Protein AF-A0A2D5GQH5-F1 (afdb_monomer_lite)

Secondary structure (DSSP, 8-state):
--PPPS--HHHHHHHHHHHHHTT--HHHHHHHHHHHTT-------S-----HHHHHHHHHHHHHHHHHTT--

Structure (mmCIF, N/CA/C/O backbone):
data_AF-A0A2D5GQH5-F1
#
_entry.id   AF-A0A2D5GQH5-F1
#
loop_
_atom_site.group_PDB
_atom_site.id
_atom_site.type_symbol
_atom_site.label_atom_id
_atom_site.label_alt_id
_atom_site.label_comp_id
_atom_site.label_asym_id
_atom_site.label_entity_id
_atom_site.label_seq_id
_atom_site.pdbx_PDB_ins_code
_atom_site.Cartn_x
_atom_site.Cartn_y
_atom_site.Cartn_z
_atom_site.occupancy
_atom_site.B_iso_or_equiv
_atom_site.auth_seq_id
_atom_site.auth_comp_id
_atom_site.auth_asym_id
_atom_site.auth_atom_id
_atom_site.pdbx_PDB_model_num
ATOM 1 N N . MET A 1 1 ? -3.766 15.579 4.315 1.00 69.50 1 MET A N 1
ATOM 2 C CA . MET A 1 1 ? -2.421 15.291 4.852 1.00 69.50 1 MET A CA 1
ATOM 3 C C . MET A 1 1 ? -1.335 15.568 3.800 1.00 69.50 1 MET A C 1
ATOM 5 O O . MET A 1 1 ? -1.494 15.088 2.681 1.00 69.50 1 MET A O 1
ATOM 9 N N . PRO A 1 2 ? -0.241 16.306 4.105 1.00 86.12 2 PRO A N 1
ATOM 10 C CA . PRO A 1 2 ? 0.918 16.370 3.213 1.00 86.12 2 PRO A CA 1
ATOM 11 C C . PRO A 1 2 ? 1.731 15.069 3.324 1.00 86.12 2 PRO A C 1
ATOM 13 O O . PRO A 1 2 ? 2.258 14.748 4.395 1.00 86.12 2 PRO A O 1
ATOM 16 N N . LEU A 1 3 ? 1.793 14.308 2.231 1.00 89.81 3 LEU A N 1
ATOM 17 C CA . LEU A 1 3 ? 2.639 13.119 2.086 1.00 89.81 3 LEU A CA 1
ATOM 18 C C . LEU A 1 3 ? 4.011 13.518 1.540 1.00 89.81 3 LEU A C 1
ATOM 20 O O . LEU A 1 3 ? 4.107 14.425 0.709 1.00 89.81 3 LEU A O 1
ATOM 24 N N . LYS A 1 4 ? 5.061 12.821 1.980 1.00 89.19 4 LYS A N 1
ATOM 25 C CA . LYS A 1 4 ? 6.424 13.037 1.484 1.00 89.19 4 LYS A CA 1
ATOM 26 C C . LYS A 1 4 ? 6.524 12.602 0.020 1.00 89.19 4 LYS A C 1
ATOM 28 O O . LYS A 1 4 ? 5.931 11.594 -0.369 1.00 89.19 4 LYS A O 1
ATOM 33 N N . GLN A 1 5 ? 7.254 13.379 -0.777 1.00 86.69 5 GLN A N 1
ATOM 34 C CA . GLN A 1 5 ? 7.554 13.068 -2.175 1.00 86.69 5 GLN A CA 1
ATOM 35 C C . GLN A 1 5 ? 8.837 12.246 -2.279 1.00 86.69 5 GLN A C 1
ATOM 37 O O . GLN A 1 5 ? 9.750 12.416 -1.475 1.00 86.69 5 GLN A O 1
ATOM 42 N N . GLY A 1 6 ? 8.906 11.389 -3.295 1.00 86.31 6 GLY A N 1
ATOM 43 C CA . GLY A 1 6 ? 10.055 10.527 -3.551 1.00 86.31 6 GLY A CA 1
ATOM 44 C C . GLY A 1 6 ? 9.686 9.048 -3.538 1.00 86.31 6 GLY A C 1
ATOM 45 O O . GLY A 1 6 ? 8.701 8.633 -2.929 1.00 86.31 6 GLY A O 1
ATOM 46 N N . SER A 1 7 ? 10.492 8.257 -4.239 1.00 86.50 7 SER A N 1
ATOM 47 C CA . SER A 1 7 ? 10.283 6.820 -4.425 1.00 86.50 7 SER A CA 1
ATOM 48 C C . SER A 1 7 ? 11.155 5.950 -3.519 1.00 86.50 7 SER A C 1
ATOM 50 O O . SER A 1 7 ? 11.180 4.732 -3.688 1.00 86.50 7 SER A O 1
ATOM 52 N N . SER A 1 8 ? 11.901 6.550 -2.583 1.00 92.00 8 SER A N 1
ATOM 53 C CA . SER A 1 8 ? 12.733 5.786 -1.652 1.00 92.00 8 SER A CA 1
ATOM 54 C C . SER A 1 8 ? 11.863 4.966 -0.701 1.00 92.00 8 SER A C 1
ATOM 56 O O . SER A 1 8 ? 10.776 5.390 -0.297 1.00 92.00 8 SER A O 1
ATOM 58 N N . GLN A 1 9 ? 12.354 3.793 -0.307 1.00 91.31 9 GLN A N 1
ATOM 59 C CA . GLN A 1 9 ? 11.635 2.897 0.600 1.00 91.31 9 GLN A CA 1
ATOM 60 C C . GLN A 1 9 ? 11.296 3.574 1.939 1.00 91.31 9 GLN A C 1
ATOM 62 O O . GLN A 1 9 ? 10.209 3.369 2.471 1.00 91.31 9 GLN A O 1
ATOM 67 N N . GLU A 1 10 ? 12.186 4.432 2.439 1.00 93.38 10 GLU A N 1
ATOM 68 C CA . GLU A 1 10 ? 11.985 5.245 3.645 1.00 93.38 10 GLU A CA 1
ATOM 69 C C . GLU A 1 10 ? 10.839 6.255 3.495 1.00 93.38 10 GLU A C 1
ATOM 71 O O . GLU A 1 10 ? 10.062 6.488 4.421 1.00 93.38 10 GLU A O 1
ATOM 76 N N . THR A 1 11 ? 10.699 6.851 2.308 1.00 93.19 11 THR A N 1
ATOM 77 C CA . THR A 1 11 ? 9.600 7.775 2.003 1.00 93.19 11 THR A CA 1
ATOM 78 C C . THR A 1 11 ? 8.270 7.030 1.987 1.00 93.19 11 THR A C 1
ATOM 80 O O . THR A 1 11 ? 7.290 7.486 2.580 1.00 93.19 11 THR A O 1
ATOM 83 N N . VAL A 1 12 ? 8.247 5.849 1.363 1.00 93.12 12 VAL A N 1
ATOM 84 C CA . VAL A 1 12 ? 7.064 4.985 1.297 1.00 93.12 12 VAL A CA 1
ATOM 85 C C . VAL A 1 12 ? 6.661 4.512 2.694 1.00 93.12 12 VAL A C 1
ATOM 87 O O . VAL A 1 12 ? 5.496 4.652 3.061 1.00 93.12 12 VAL A O 1
ATOM 90 N N . SER A 1 13 ? 7.603 4.021 3.505 1.00 94.06 13 SER A N 1
ATOM 91 C CA . SER A 1 13 ? 7.313 3.557 4.868 1.00 94.06 13 SER A CA 1
ATOM 92 C C . SER A 1 13 ? 6.828 4.695 5.767 1.00 94.06 13 SER A C 1
ATOM 94 O O . SER A 1 13 ? 5.825 4.539 6.461 1.00 94.06 13 SER A O 1
ATOM 96 N N . SER A 1 14 ? 7.454 5.875 5.685 1.00 95.25 14 SER A N 1
ATOM 97 C CA . SER A 1 14 ? 7.022 7.063 6.425 1.00 95.25 14 SER A CA 1
ATOM 98 C C . SER A 1 14 ? 5.599 7.489 6.051 1.00 95.25 14 SER A C 1
ATOM 100 O O . SER A 1 14 ? 4.845 7.901 6.932 1.00 95.25 14 SER A O 1
ATOM 102 N N . ASN A 1 15 ? 5.219 7.386 4.775 1.00 95.19 15 ASN A N 1
ATOM 103 C CA . ASN A 1 15 ? 3.866 7.690 4.311 1.00 95.19 15 ASN A CA 1
ATOM 104 C C . ASN A 1 15 ? 2.844 6.638 4.783 1.00 95.19 15 ASN A C 1
ATOM 106 O O . ASN A 1 15 ? 1.759 7.017 5.221 1.00 95.19 15 ASN A O 1
ATOM 110 N N . ILE A 1 16 ? 3.191 5.343 4.762 1.00 94.69 16 ILE A N 1
ATOM 111 C CA . ILE A 1 16 ? 2.325 4.258 5.263 1.00 94.69 16 ILE A CA 1
ATOM 112 C C . ILE A 1 16 ? 2.032 4.444 6.752 1.00 94.69 16 ILE A C 1
ATOM 114 O O . ILE A 1 16 ? 0.866 4.431 7.136 1.00 94.69 16 ILE A O 1
ATOM 118 N N . SER A 1 17 ? 3.058 4.667 7.580 1.00 95.62 17 SER A N 1
ATOM 119 C CA . SER A 1 17 ? 2.874 4.857 9.026 1.00 95.62 17 SER A CA 1
ATOM 120 C C . SER A 1 17 ? 1.970 6.044 9.324 1.00 95.62 17 SER A C 1
ATOM 122 O O . SER A 1 17 ? 1.086 5.958 10.169 1.00 95.62 17 SER A O 1
ATOM 124 N N . LYS A 1 18 ? 2.142 7.139 8.578 1.00 95.56 18 LYS A N 1
ATOM 125 C CA . LYS A 1 18 ? 1.328 8.339 8.749 1.00 95.56 18 LYS A CA 1
ATOM 126 C C . LYS A 1 18 ? -0.145 8.080 8.401 1.00 95.56 18 LYS A C 1
ATOM 128 O O . LYS A 1 18 ? -1.023 8.521 9.131 1.00 95.56 18 LYS A O 1
ATOM 133 N N . LEU A 1 19 ? -0.418 7.337 7.324 1.00 95.19 19 LEU A N 1
ATOM 134 C CA . LEU A 1 19 ? -1.778 6.950 6.925 1.00 95.19 19 LEU A CA 1
ATOM 135 C C . LEU A 1 19 ? -2.399 5.958 7.919 1.00 95.19 19 LEU A C 1
ATOM 137 O O . LEU A 1 19 ? -3.576 6.070 8.246 1.00 95.19 19 LEU A O 1
ATOM 141 N N . ALA A 1 20 ? -1.614 5.023 8.452 1.00 94.75 20 ALA A N 1
ATOM 142 C CA . ALA A 1 20 ? -2.082 4.105 9.486 1.00 94.75 20 ALA A CA 1
ATOM 143 C C . ALA A 1 20 ? -2.485 4.852 10.770 1.00 94.75 20 ALA A C 1
ATOM 145 O O . ALA A 1 20 ? -3.536 4.564 11.337 1.00 94.75 20 ALA A O 1
ATOM 146 N N . SER A 1 21 ? -1.706 5.855 11.194 1.00 94.38 21 SER A N 1
ATOM 147 C CA . SER A 1 21 ? -2.056 6.716 12.336 1.00 94.38 21 SER A CA 1
ATOM 148 C C . SER A 1 21 ? -3.326 7.538 12.108 1.00 94.38 21 SER A C 1
ATOM 150 O O . SER A 1 21 ? -4.040 7.831 13.060 1.00 94.38 21 SER A O 1
ATOM 152 N N . GLU A 1 22 ? -3.629 7.888 10.858 1.00 93.94 22 GLU A N 1
ATOM 153 C CA . GLU A 1 22 ? -4.883 8.552 10.478 1.00 93.94 22 GLU A CA 1
ATOM 154 C C . GLU A 1 22 ? -6.076 7.583 10.372 1.00 93.94 22 GLU A C 1
ATOM 156 O O . GLU A 1 22 ? -7.193 8.015 10.097 1.00 93.94 22 GLU A O 1
ATOM 161 N N . GLY A 1 23 ? -5.865 6.283 10.602 1.00 95.69 23 GLY A N 1
ATOM 162 C CA . GLY A 1 23 ? -6.921 5.269 10.608 1.00 95.69 23 GLY A CA 1
ATOM 163 C C . GLY A 1 23 ? -7.187 4.613 9.252 1.00 95.69 23 GLY A C 1
ATOM 164 O O . GLY A 1 23 ? -8.180 3.899 9.107 1.00 95.69 23 GLY A O 1
ATOM 165 N N . TYR A 1 24 ? -6.321 4.809 8.253 1.00 95.25 24 TYR A N 1
ATOM 166 C CA . TYR A 1 24 ? -6.474 4.122 6.972 1.00 95.25 24 TYR A CA 1
ATOM 167 C C . TYR A 1 24 ? -6.147 2.625 7.104 1.00 95.25 24 TYR A C 1
ATOM 169 O O . TYR A 1 24 ? -5.114 2.262 7.675 1.00 95.25 24 TYR A O 1
ATOM 177 N N . PRO A 1 25 ? -6.951 1.731 6.499 1.00 96.38 25 PRO A N 1
ATOM 178 C CA . PRO A 1 25 ? -6.618 0.316 6.393 1.00 96.38 25 PRO A CA 1
ATOM 179 C C . PRO A 1 25 ? -5.273 0.100 5.689 1.00 96.38 25 PRO A C 1
ATOM 181 O O . PRO A 1 25 ? -4.991 0.731 4.670 1.00 96.38 25 PRO A O 1
ATOM 184 N N . GLN A 1 26 ? -4.478 -0.866 6.159 1.00 93.75 26 GLN A N 1
ATOM 185 C CA . GLN A 1 26 ? -3.115 -1.127 5.670 1.00 93.75 26 GLN A CA 1
ATOM 18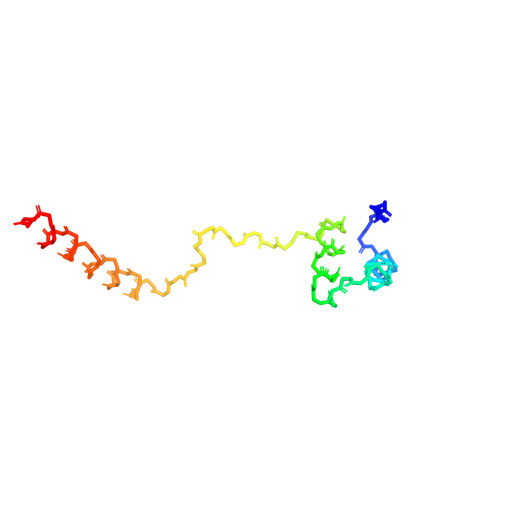6 C C . GLN A 1 26 ? -3.009 -1.211 4.137 1.00 93.75 26 GLN A C 1
ATOM 188 O O . GLN A 1 26 ? -2.114 -0.625 3.535 1.00 93.75 26 GLN A O 1
ATOM 193 N N . LYS A 1 27 ? -3.943 -1.912 3.481 1.00 94.56 27 LYS A N 1
ATOM 194 C CA . LYS A 1 27 ? -3.947 -2.055 2.013 1.00 94.56 27 LYS A CA 1
ATOM 195 C C . LYS A 1 27 ? -4.155 -0.717 1.302 1.00 94.56 27 LYS A C 1
ATOM 197 O O . LYS A 1 27 ? -3.515 -0.457 0.288 1.00 94.56 27 LYS A O 1
ATOM 202 N N . GLN A 1 28 ? -5.032 0.125 1.843 1.00 94.75 28 GLN A N 1
ATOM 203 C CA . GLN A 1 28 ? -5.305 1.451 1.304 1.00 94.75 28 GLN A CA 1
ATOM 204 C C . GLN A 1 28 ? -4.123 2.391 1.553 1.00 94.75 28 GLN A C 1
ATOM 206 O O . GLN A 1 28 ? -3.712 3.102 0.640 1.00 94.75 28 GLN A O 1
ATOM 211 N N . ALA A 1 29 ? -3.522 2.329 2.745 1.00 95.00 29 ALA A N 1
ATOM 212 C CA . ALA A 1 29 ? -2.325 3.091 3.081 1.00 95.00 29 ALA A CA 1
ATOM 213 C C . ALA A 1 29 ? -1.158 2.775 2.129 1.00 95.00 29 ALA A C 1
ATOM 215 O O . ALA A 1 29 ? -0.532 3.685 1.588 1.00 95.00 29 ALA A O 1
ATOM 216 N N . VAL A 1 30 ? -0.913 1.487 1.857 1.00 92.38 30 VAL A N 1
ATOM 217 C CA . VAL A 1 30 ? 0.107 1.036 0.897 1.00 92.38 30 VAL A CA 1
ATOM 218 C C . VAL A 1 30 ? -0.203 1.528 -0.518 1.00 92.38 30 VAL A C 1
ATOM 220 O O . VAL A 1 30 ? 0.692 2.038 -1.188 1.00 92.38 30 VAL A O 1
ATOM 223 N N . ALA A 1 31 ? -1.458 1.432 -0.966 1.00 91.75 31 ALA A N 1
ATOM 224 C CA . ALA A 1 31 ? -1.856 1.893 -2.296 1.00 91.75 31 ALA A CA 1
ATOM 225 C C . ALA A 1 31 ? -1.605 3.399 -2.488 1.00 91.75 31 ALA A C 1
ATOM 227 O O . ALA A 1 31 ? -0.977 3.795 -3.467 1.00 91.75 31 ALA A O 1
ATOM 228 N N . ILE A 1 32 ? -2.030 4.225 -1.528 1.00 91.94 32 ILE A N 1
ATOM 229 C CA . ILE A 1 32 ? -1.844 5.683 -1.570 1.00 91.94 32 ILE A CA 1
ATOM 230 C C . ILE A 1 32 ? -0.354 6.044 -1.501 1.00 91.94 32 ILE A C 1
A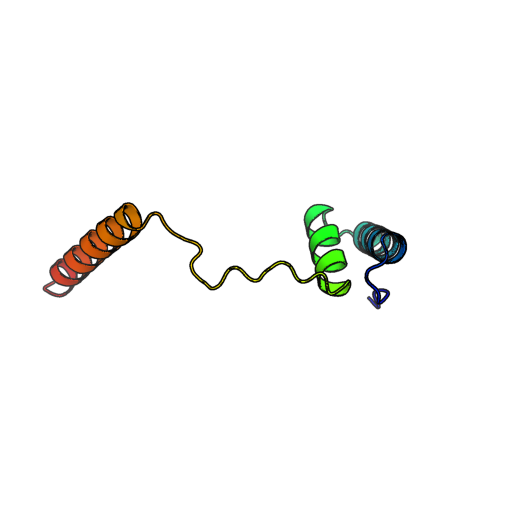TOM 232 O O . ILE A 1 32 ? 0.106 6.916 -2.236 1.00 91.94 32 ILE A O 1
ATOM 236 N N . ALA A 1 33 ? 0.422 5.375 -0.641 1.00 92.69 33 ALA A N 1
ATOM 237 C CA . ALA A 1 33 ? 1.853 5.638 -0.507 1.00 92.69 33 ALA A CA 1
ATOM 238 C C . ALA A 1 33 ? 2.631 5.311 -1.793 1.00 92.69 33 ALA A C 1
ATOM 240 O O . ALA A 1 33 ? 3.505 6.084 -2.185 1.00 92.69 33 ALA A O 1
ATOM 241 N N . LEU A 1 34 ? 2.300 4.203 -2.464 1.00 89.75 34 LEU A N 1
ATOM 242 C CA . LEU A 1 34 ? 2.918 3.803 -3.733 1.00 89.75 34 LEU A CA 1
ATOM 243 C C . LEU A 1 34 ? 2.507 4.707 -4.902 1.00 89.75 34 LEU A C 1
ATOM 245 O O . LEU A 1 34 ? 3.358 5.064 -5.718 1.00 89.75 34 LEU A O 1
ATOM 249 N N . ASP A 1 35 ? 1.235 5.107 -4.965 1.00 88.50 35 ASP A N 1
ATOM 250 C CA . ASP A 1 35 ? 0.741 6.079 -5.947 1.00 88.50 35 ASP A CA 1
ATOM 251 C C . ASP A 1 35 ? 1.475 7.419 -5.794 1.00 88.50 35 ASP A C 1
ATOM 253 O O . ASP A 1 35 ? 2.019 7.970 -6.755 1.00 88.50 35 ASP A O 1
ATOM 257 N N . LYS A 1 36 ? 1.626 7.884 -4.546 1.00 88.69 36 LYS A N 1
ATOM 258 C CA . LYS A 1 36 ? 2.340 9.126 -4.241 1.00 88.69 36 LYS A CA 1
ATOM 259 C C . LYS A 1 36 ? 3.836 9.061 -4.544 1.00 88.69 36 LYS A C 1
ATOM 261 O O . LYS A 1 36 ? 4.419 10.075 -4.927 1.00 88.69 36 LYS A O 1
ATOM 266 N N . ALA A 1 37 ? 4.445 7.888 -4.393 1.00 87.25 37 ALA A N 1
ATOM 267 C CA . ALA A 1 37 ? 5.844 7.635 -4.720 1.00 87.25 37 ALA A CA 1
ATOM 268 C C . ALA A 1 37 ? 6.136 7.680 -6.233 1.00 87.25 37 ALA A C 1
ATOM 270 O O . ALA A 1 37 ? 7.296 7.590 -6.633 1.00 87.25 37 ALA A O 1
ATOM 271 N N . GLY A 1 38 ? 5.112 7.816 -7.087 1.00 75.25 38 GLY A N 1
ATOM 272 C CA . GLY A 1 38 ? 5.282 7.870 -8.540 1.00 75.25 38 GLY A CA 1
ATOM 273 C C . GLY A 1 38 ? 5.713 6.530 -9.137 1.00 75.25 38 GLY A C 1
ATOM 274 O O . GLY A 1 38 ? 6.220 6.487 -10.262 1.00 75.25 38 GLY A O 1
ATOM 275 N N . GLY A 1 39 ? 5.524 5.435 -8.390 1.00 66.19 39 GLY A N 1
ATOM 276 C CA . GLY A 1 39 ? 5.757 4.088 -8.879 1.00 66.19 39 GLY A CA 1
ATOM 277 C C . GLY A 1 39 ? 4.840 3.847 -10.066 1.00 66.19 39 GLY A C 1
ATOM 278 O O . GLY A 1 39 ? 3.631 3.700 -9.899 1.00 66.19 39 GLY A O 1
ATOM 279 N N . LYS A 1 40 ? 5.405 3.834 -11.277 1.00 59.94 40 LYS A N 1
ATOM 280 C CA . LYS A 1 40 ? 4.680 3.487 -12.498 1.00 59.94 40 LYS A CA 1
ATOM 281 C C . LYS A 1 40 ? 4.292 2.011 -12.400 1.00 59.94 40 LYS A C 1
ATOM 283 O O . LYS A 1 40 ? 4.965 1.146 -12.957 1.00 59.94 40 LYS A O 1
ATOM 288 N N . THR A 1 41 ? 3.216 1.692 -11.684 1.00 58.03 41 THR A N 1
ATOM 289 C CA . THR A 1 41 ? 2.485 0.464 -11.973 1.00 58.03 41 THR A CA 1
ATOM 290 C C . THR A 1 41 ? 2.172 0.560 -13.457 1.00 58.03 41 THR A C 1
ATOM 292 O O . THR A 1 41 ? 1.616 1.565 -13.909 1.00 58.03 41 THR A O 1
ATOM 295 N N . LYS A 1 42 ? 2.669 -0.394 -14.259 1.00 59.97 42 LYS A N 1
ATOM 296 C CA . LYS A 1 42 ? 2.314 -0.444 -15.678 1.00 59.97 42 LYS A CA 1
ATOM 297 C C . LYS A 1 42 ? 0.797 -0.380 -15.707 1.00 59.97 42 LYS A C 1
ATOM 299 O O . LYS A 1 42 ? 0.152 -1.314 -15.232 1.00 59.97 42 LYS A O 1
ATOM 304 N N . ARG A 1 43 ? 0.244 0.740 -16.183 1.00 57.19 43 ARG A N 1
ATOM 305 C CA . ARG A 1 43 ? -1.190 0.850 -16.400 1.00 57.19 43 ARG A CA 1
ATOM 306 C C . ARG A 1 43 ? -1.504 -0.280 -17.358 1.00 57.19 43 ARG A C 1
ATOM 308 O O . ARG A 1 43 ? -1.000 -0.298 -18.478 1.00 57.19 43 ARG A O 1
ATOM 315 N N . MET A 1 44 ? -2.201 -1.295 -16.863 1.00 60.47 44 MET A N 1
ATOM 316 C CA . MET A 1 44 ? -2.771 -2.287 -17.751 1.00 60.47 44 MET A CA 1
ATOM 317 C C . MET A 1 44 ? -3.749 -1.479 -18.594 1.00 60.47 44 MET A C 1
ATOM 319 O O . MET A 1 44 ? -4.711 -0.955 -18.039 1.00 60.47 44 MET A O 1
ATOM 323 N N . ASN A 1 45 ? -3.441 -1.270 -19.880 1.00 62.44 45 ASN A N 1
ATOM 324 C CA . ASN A 1 45 ? -4.415 -0.727 -20.826 1.00 62.44 45 ASN A CA 1
ATOM 325 C C . ASN A 1 45 ? -5.732 -1.472 -20.590 1.00 62.44 45 ASN A C 1
ATOM 327 O O . ASN A 1 45 ? -5.676 -2.693 -20.448 1.00 62.44 45 ASN A O 1
ATOM 331 N N . ASP A 1 46 ? -6.850 -0.749 -20.496 1.00 55.16 46 ASP A N 1
ATOM 332 C CA . ASP A 1 46 ? -8.218 -1.220 -20.217 1.00 55.16 46 ASP A CA 1
ATOM 333 C C . ASP A 1 46 ? -8.627 -2.498 -20.982 1.00 55.16 46 ASP A C 1
ATOM 335 O O . ASP A 1 46 ? -9.374 -2.472 -21.955 1.00 55.16 46 ASP A O 1
ATOM 339 N N . GLY A 1 47 ? -8.112 -3.646 -20.543 1.00 57.50 47 GLY A N 1
ATOM 340 C CA . GLY A 1 47 ? -8.098 -4.873 -21.330 1.00 57.50 47 GLY A CA 1
ATOM 341 C C . GLY A 1 47 ? -6.709 -5.503 -21.377 1.00 57.50 47 GLY A C 1
ATOM 342 O O . GLY A 1 47 ? -6.089 -5.602 -22.436 1.00 57.50 47 GLY A O 1
ATOM 343 N N . GLY A 1 48 ? -6.235 -6.016 -20.235 1.00 60.31 48 GLY A N 1
ATOM 344 C CA . GLY A 1 48 ? -5.263 -7.115 -20.268 1.00 60.31 48 GLY A CA 1
ATOM 345 C C . GLY A 1 48 ? -5.807 -8.261 -21.139 1.00 60.31 48 GLY A C 1
ATOM 346 O O . GLY A 1 48 ? -7.014 -8.295 -21.391 1.00 60.31 48 GLY A O 1
ATOM 347 N N . PRO A 1 49 ? -4.972 -9.195 -21.630 1.00 61.50 49 PRO A N 1
ATOM 348 C CA . PRO A 1 49 ? -5.407 -10.213 -22.577 1.00 61.50 49 PRO A CA 1
ATOM 349 C C . PRO A 1 49 ? -6.427 -11.145 -21.914 1.00 61.50 49 PRO A C 1
ATOM 351 O O . PRO A 1 49 ? -6.0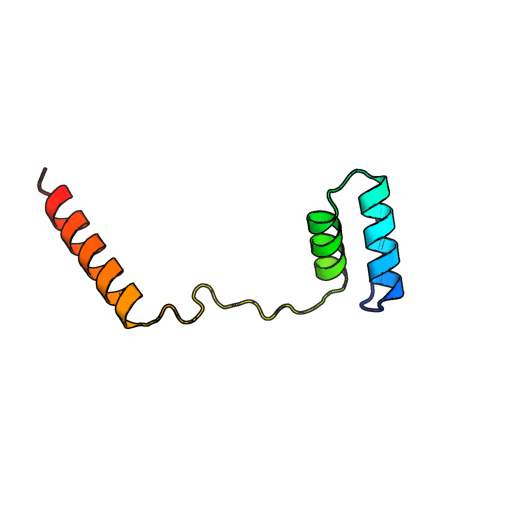94 -12.196 -21.368 1.00 61.50 49 PRO A O 1
ATOM 354 N N . VAL A 1 50 ? -7.704 -10.775 -21.975 1.00 59.16 50 VAL A N 1
ATOM 355 C CA . VAL A 1 50 ? -8.803 -11.712 -21.837 1.00 59.16 50 VAL A CA 1
ATOM 356 C C . VAL A 1 50 ? -8.525 -12.775 -22.888 1.00 59.16 50 VAL A C 1
ATOM 358 O O . VAL A 1 50 ? -8.397 -12.447 -24.068 1.00 59.16 50 VAL A O 1
ATOM 361 N N . LYS A 1 51 ? -8.312 -14.032 -22.467 1.00 56.84 51 LYS A N 1
ATOM 362 C CA . LYS A 1 51 ? -8.070 -15.155 -23.388 1.00 56.84 51 LYS A CA 1
ATOM 363 C C . LYS A 1 51 ? -9.080 -15.021 -24.522 1.00 56.84 51 LYS A C 1
ATOM 365 O O . LYS A 1 51 ? -10.280 -15.123 -24.271 1.00 56.84 51 LYS A O 1
ATOM 370 N N . ALA A 1 52 ? -8.604 -14.719 -25.731 1.00 57.44 52 ALA A N 1
ATOM 371 C CA . ALA A 1 52 ? -9.439 -14.151 -26.790 1.00 57.44 52 ALA A CA 1
ATOM 372 C C . ALA A 1 52 ? -10.682 -15.004 -27.109 1.00 57.44 52 ALA A C 1
ATOM 374 O O . ALA A 1 52 ? -11.687 -14.471 -27.568 1.00 57.44 52 ALA A O 1
ATOM 375 N N . GLY A 1 53 ? -10.642 -16.310 -26.820 1.00 61.44 53 GLY A N 1
ATOM 376 C CA . GLY A 1 53 ? -11.793 -17.210 -26.923 1.00 61.44 53 GLY A CA 1
ATOM 377 C C . GLY A 1 53 ? -12.939 -16.899 -25.951 1.00 61.44 53 GLY A C 1
ATOM 378 O O . GLY A 1 53 ? -14.090 -16.865 -26.373 1.00 61.44 53 GLY A O 1
ATOM 379 N N . ILE A 1 54 ? -12.652 -16.608 -24.677 1.00 62.22 54 ILE A N 1
ATOM 380 C CA . ILE A 1 54 ? -13.684 -16.348 -23.655 1.00 62.22 54 ILE A CA 1
ATOM 381 C C . ILE A 1 54 ? -14.358 -14.996 -23.913 1.00 62.22 54 ILE A C 1
ATOM 383 O O . ILE A 1 54 ? -15.579 -14.886 -23.835 1.00 62.22 54 ILE A O 1
ATOM 387 N N . ALA A 1 55 ? -13.580 -13.980 -24.298 1.00 61.72 55 ALA A N 1
ATOM 388 C CA . ALA A 1 55 ? -14.111 -12.658 -24.624 1.00 61.72 55 ALA A CA 1
ATOM 389 C C . ALA A 1 55 ? -14.991 -12.667 -25.882 1.00 61.72 55 ALA A C 1
ATOM 391 O O . ALA A 1 55 ? -16.055 -12.054 -25.884 1.00 61.72 55 ALA A O 1
ATOM 392 N N . ARG A 1 56 ? -14.599 -13.410 -26.929 1.00 63.19 56 ARG A N 1
ATOM 393 C CA . ARG A 1 56 ? -15.422 -13.581 -28.139 1.00 63.19 56 ARG A CA 1
ATOM 394 C C . ARG A 1 56 ? -16.711 -14.348 -27.851 1.00 63.19 56 ARG A C 1
ATOM 396 O O . ARG A 1 56 ? -17.763 -13.949 -28.337 1.00 63.19 56 ARG A O 1
ATOM 403 N N . ALA A 1 57 ? -16.642 -15.416 -27.055 1.00 67.56 57 ALA A N 1
ATOM 404 C CA . ALA A 1 57 ? -17.821 -16.194 -26.678 1.00 67.56 57 ALA A CA 1
ATOM 405 C C . ALA A 1 57 ? -18.802 -15.362 -25.835 1.00 67.56 57 ALA A C 1
ATOM 407 O O . ALA A 1 57 ? -19.990 -15.316 -26.142 1.00 67.56 57 ALA A O 1
ATOM 408 N N . CYS A 1 58 ? -18.299 -14.649 -24.824 1.00 67.56 58 CYS A N 1
ATOM 409 C CA . CYS A 1 58 ? -19.117 -13.795 -23.966 1.00 67.56 58 CYS A CA 1
ATOM 410 C C . CYS A 1 58 ? -19.714 -12.611 -24.747 1.00 67.56 58 CYS A C 1
ATOM 412 O O . CYS A 1 58 ? -20.908 -12.345 -24.634 1.00 67.56 58 CYS A O 1
ATOM 414 N N . GLY A 1 59 ? -18.922 -11.972 -25.617 1.00 69.94 59 GLY A N 1
ATOM 415 C CA . GLY A 1 59 ? -19.398 -10.917 -26.514 1.00 69.94 59 GLY A CA 1
ATOM 416 C C . GLY A 1 59 ? -20.519 -11.395 -27.439 1.00 69.94 59 GLY A C 1
ATOM 417 O O . GLY A 1 59 ? -21.563 -10.755 -27.507 1.00 69.94 59 GLY A O 1
ATOM 418 N N . LYS A 1 60 ? -20.364 -12.568 -28.070 1.00 70.88 60 LYS A N 1
ATOM 419 C CA . LYS A 1 60 ? -21.400 -13.154 -28.936 1.00 70.88 60 LYS A CA 1
ATOM 420 C C . LYS A 1 60 ? -22.698 -13.440 -28.171 1.00 70.88 60 LYS A C 1
ATOM 422 O O . LYS A 1 60 ? -23.766 -13.041 -28.622 1.00 70.88 60 LYS A O 1
ATOM 427 N N . VAL A 1 61 ? -22.604 -14.047 -26.984 1.00 74.06 61 VAL A N 1
ATOM 428 C CA . VAL A 1 61 ? -23.769 -14.322 -26.119 1.00 74.06 61 VAL A CA 1
ATOM 429 C C . VAL A 1 61 ? -24.482 -13.031 -25.699 1.00 74.06 61 VAL A C 1
ATOM 431 O O . VAL A 1 61 ? -25.710 -12.999 -25.624 1.00 74.06 61 VAL A O 1
ATOM 434 N N . MET A 1 62 ? -23.735 -11.957 -25.431 1.00 67.19 62 MET A N 1
ATOM 435 C CA . MET A 1 62 ? -24.303 -10.655 -25.073 1.00 67.19 62 MET A CA 1
ATOM 436 C C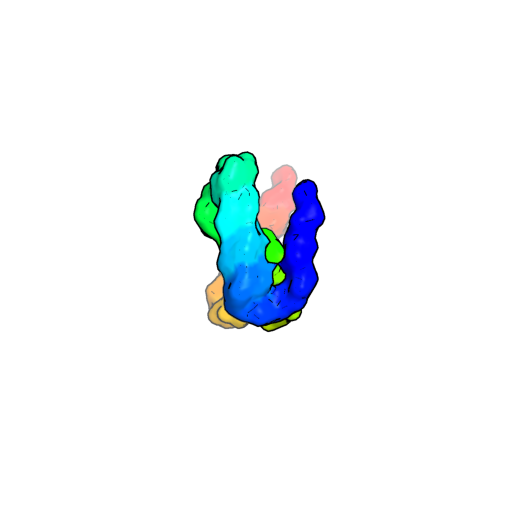 . MET A 1 62 ? -24.976 -9.957 -26.261 1.00 67.19 62 MET A C 1
ATOM 438 O O . MET A 1 62 ? -26.047 -9.378 -26.083 1.00 67.19 62 MET A O 1
ATOM 442 N N . ASP A 1 63 ? -24.393 -10.018 -27.460 1.00 71.12 63 ASP A N 1
ATOM 443 C CA . ASP A 1 63 ? -25.000 -9.458 -28.672 1.00 71.12 63 ASP A CA 1
ATOM 444 C C . ASP A 1 63 ? -26.270 -10.202 -29.084 1.00 71.12 63 ASP A C 1
ATOM 446 O O . ASP A 1 63 ? -27.276 -9.565 -29.401 1.00 71.12 63 ASP A O 1
ATOM 450 N N . ASP A 1 64 ? -26.261 -11.534 -29.021 1.00 70.75 64 ASP A N 1
ATOM 451 C CA . ASP A 1 64 ? -27.446 -12.344 -29.308 1.00 70.75 64 ASP A CA 1
ATOM 452 C C . ASP A 1 64 ? -28.567 -12.043 -28.302 1.00 70.75 64 ASP A C 1
ATOM 454 O O . ASP A 1 64 ? -29.706 -11.804 -28.705 1.00 70.75 64 ASP A O 1
ATOM 458 N N . ARG A 1 65 ? -28.236 -11.902 -27.010 1.00 67.12 65 ARG A N 1
ATOM 459 C CA . ARG A 1 65 ? -29.197 -11.475 -25.980 1.00 67.12 65 ARG A CA 1
ATOM 460 C C . ARG A 1 65 ? -29.755 -10.074 -26.243 1.00 67.12 65 ARG A C 1
ATOM 462 O O . ARG A 1 65 ? -30.957 -9.869 -26.113 1.00 67.12 65 ARG A O 1
ATOM 469 N N . ARG A 1 66 ? -28.909 -9.111 -26.631 1.00 66.25 66 ARG A N 1
ATOM 470 C CA . ARG A 1 66 ? -29.331 -7.731 -26.930 1.00 66.25 66 ARG A CA 1
ATOM 471 C C . ARG A 1 66 ? -30.274 -7.675 -28.132 1.00 66.25 66 ARG A C 1
ATOM 473 O O . ARG A 1 66 ? -31.187 -6.855 -28.147 1.00 66.25 66 ARG A O 1
ATOM 480 N N . LYS A 1 67 ? -30.068 -8.537 -29.132 1.00 67.38 67 LYS A N 1
ATOM 481 C CA . LYS A 1 67 ? -30.975 -8.664 -30.279 1.00 67.38 67 LYS A CA 1
ATOM 482 C C . LYS A 1 67 ? -32.316 -9.243 -29.850 1.00 67.38 67 LYS A C 1
ATOM 484 O O . LYS A 1 67 ? -33.333 -8.651 -30.181 1.00 67.38 67 LYS A O 1
ATOM 489 N N . THR A 1 68 ? -32.339 -10.322 -29.066 1.00 64.81 68 THR A N 1
ATOM 490 C CA . THR A 1 68 ? -33.602 -10.948 -28.633 1.00 64.81 68 THR A CA 1
ATOM 491 C C . THR A 1 68 ? -34.440 -10.045 -27.728 1.00 64.81 68 THR A C 1
ATOM 493 O O . THR A 1 68 ? -35.658 -10.046 -27.837 1.00 64.81 68 THR A O 1
ATOM 496 N N . THR A 1 69 ? -33.811 -9.233 -26.873 1.00 60.03 69 THR A N 1
ATOM 497 C CA . THR A 1 69 ? -34.523 -8.309 -25.972 1.00 60.03 69 THR A CA 1
ATOM 498 C C . THR A 1 69 ? -34.949 -6.998 -26.632 1.00 60.03 69 THR A C 1
ATOM 500 O O . THR A 1 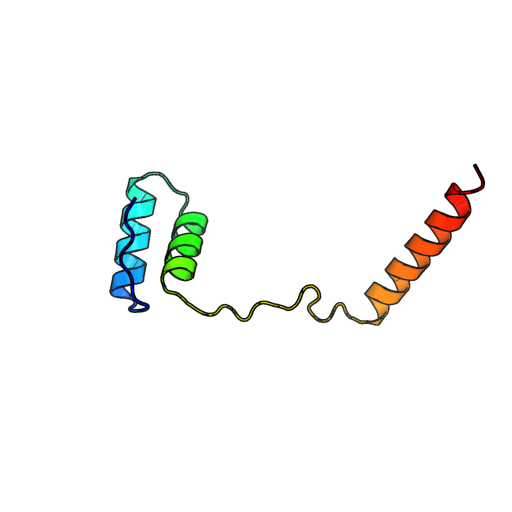69 ? -35.617 -6.205 -25.990 1.00 60.03 69 THR A O 1
ATOM 503 N N . LYS A 1 70 ? -34.525 -6.721 -27.874 1.00 58.56 70 LYS A N 1
ATOM 504 C CA . LYS A 1 70 ? -34.902 -5.500 -28.613 1.00 58.56 70 LYS A CA 1
ATOM 505 C C . LYS A 1 70 ? -36.190 -5.676 -29.432 1.00 58.56 70 LYS A C 1
ATOM 507 O O . LYS A 1 70 ? -36.713 -4.699 -29.953 1.00 58.56 70 LYS A O 1
ATOM 512 N N . PHE A 1 71 ? -36.675 -6.913 -29.552 1.00 59.69 71 PHE A N 1
ATOM 513 C CA . PHE A 1 71 ? -37.933 -7.264 -30.220 1.00 59.69 71 PHE A CA 1
ATOM 514 C C . PHE A 1 71 ? -39.091 -7.519 -29.234 1.00 59.69 71 PHE A C 1
ATOM 516 O O . PHE A 1 71 ? -40.116 -8.057 -29.642 1.00 59.69 71 PHE A O 1
ATOM 523 N N . TYR 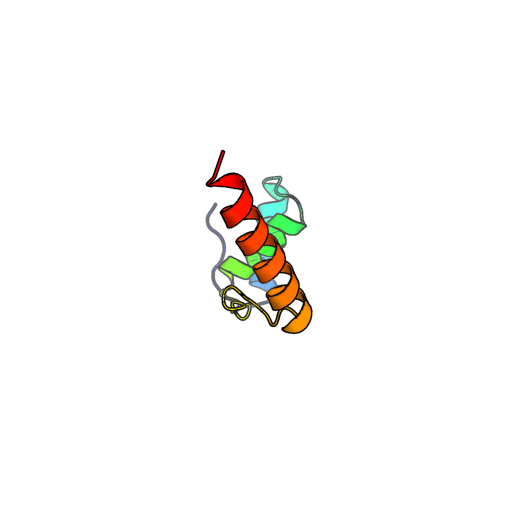A 1 72 ? -38.925 -7.129 -27.966 1.00 55.03 72 TYR A N 1
ATOM 524 C CA . TYR A 1 72 ? -39.968 -7.062 -26.939 1.00 55.03 72 TYR A CA 1
ATOM 525 C C . TYR A 1 72 ? -40.082 -5.635 -26.407 1.00 55.03 72 TYR A C 1
ATOM 527 O O . TYR A 1 72 ? -39.030 -4.956 -26.349 1.00 55.03 72 TYR A O 1
#

Radius of gyration: 21.3 Å; chains: 1; bounding box: 53×34×43 Å

pLDDT: mean 77.89, std 15.11, range [55.03, 96.38]

Foldseek 3Di:
DDQDEAQDPVSLVVQLVVVVVVVDDSVVSNVVSCVRNVPCPPPPPPCDPPVVVVVVVVVVVVVVVVVVVVVD

Sequence (72 aa):
MPLKQGSSQETVSSNISKLASEGYPQKQAVAIALDKAGGKTKRMNDGGPVKAGIARACGKVMDDRRKTTKFY